Protein AF-A0A2V9SHI4-F1 (afdb_monomer_lite)

Radius of gyration: 13.87 Å; chains: 1; bounding box: 33×28×38 Å

Sequence (85 aa):
MSGRFRVYLDDPVERKSKVDDVLSGEVIGELALITGDRRAATVHAVRDSSILVVTKSSFERVAKQCPHLLIEVARAQIERLHRVQ

Secondary structure (DSSP, 8-state):
-B--EEEEE--SSSS--EEEEE-TT--SSHHHHHH-PPPSEEEEESS--B-----HHHHHHHHHH-THHHHHHHHHHHHHHHH--

Structure (mmCIF, N/CA/C/O backbone):
data_AF-A0A2V9SHI4-F1
#
_entry.id   AF-A0A2V9SHI4-F1
#
loop_
_atom_site.group_PDB
_atom_site.id
_atom_site.type_symbol
_atom_site.label_atom_id
_atom_site.label_alt_id
_atom_site.label_comp_id
_atom_site.label_asym_id
_atom_site.label_entity_id
_atom_site.label_seq_id
_atom_site.pdbx_PDB_ins_code
_atom_site.Cartn_x
_atom_site.Cartn_y
_atom_site.Cartn_z
_atom_site.occupancy
_atom_site.B_iso_or_equiv
_atom_site.auth_seq_id
_atom_site.auth_comp_id
_atom_site.auth_asym_id
_atom_site.auth_atom_id
_atom_site.pdbx_PDB_model_num
ATOM 1 N N . MET A 1 1 ? 0.019 -13.532 4.486 1.00 83.50 1 MET A N 1
ATOM 2 C CA . MET A 1 1 ? 0.117 -12.873 3.161 1.00 83.50 1 MET A CA 1
ATOM 3 C C . MET A 1 1 ? 1.494 -13.172 2.596 1.00 83.50 1 MET A C 1
ATOM 5 O O . MET A 1 1 ? 2.415 -13.332 3.388 1.00 83.50 1 MET A O 1
ATOM 9 N N . SER A 1 2 ? 1.625 -13.328 1.280 1.00 90.50 2 SER A N 1
ATOM 10 C CA . SER A 1 2 ? 2.863 -13.740 0.604 1.00 90.50 2 SER A CA 1
ATOM 11 C C . SER A 1 2 ? 2.966 -13.062 -0.758 1.00 90.50 2 SER A C 1
ATOM 13 O O . SER A 1 2 ? 1.953 -12.773 -1.383 1.00 90.50 2 SER A O 1
ATOM 15 N N . GLY A 1 3 ? 4.172 -12.816 -1.258 1.00 89.44 3 GLY A N 1
ATOM 16 C CA . GLY A 1 3 ? 4.319 -12.289 -2.611 1.00 89.44 3 GLY A CA 1
ATOM 17 C C . GLY A 1 3 ? 5.660 -11.638 -2.873 1.00 89.44 3 GLY A C 1
ATOM 18 O O . GLY A 1 3 ? 6.553 -11.631 -2.020 1.00 89.44 3 GLY A O 1
ATOM 19 N N . ARG A 1 4 ? 5.820 -11.161 -4.101 1.00 90.69 4 ARG A N 1
ATOM 20 C CA . ARG A 1 4 ? 6.853 -10.200 -4.478 1.00 90.69 4 ARG A CA 1
ATOM 21 C C . ARG A 1 4 ? 6.236 -9.307 -5.534 1.00 90.69 4 ARG A C 1
ATOM 23 O O . ARG A 1 4 ? 5.690 -9.809 -6.519 1.00 90.69 4 ARG A O 1
ATOM 30 N N . PHE A 1 5 ? 6.337 -8.008 -5.322 1.00 93.31 5 PHE A N 1
ATOM 31 C CA . PHE A 1 5 ? 5.820 -7.028 -6.259 1.00 93.31 5 PHE A CA 1
ATOM 32 C C . PHE A 1 5 ? 6.934 -6.108 -6.713 1.00 93.31 5 PHE A C 1
ATOM 34 O O . PHE A 1 5 ? 7.954 -5.981 -6.043 1.00 93.31 5 PHE A O 1
ATOM 41 N N . ARG A 1 6 ? 6.733 -5.484 -7.863 1.00 92.38 6 ARG A N 1
ATOM 42 C CA . ARG A 1 6 ? 7.644 -4.508 -8.437 1.00 92.38 6 ARG A CA 1
ATOM 43 C C . ARG A 1 6 ? 6.913 -3.206 -8.680 1.00 92.38 6 ARG A C 1
ATOM 45 O O . ARG A 1 6 ? 5.808 -3.218 -9.225 1.00 92.38 6 ARG A O 1
ATOM 52 N N . VAL A 1 7 ? 7.543 -2.113 -8.277 1.00 90.62 7 VAL A N 1
ATOM 53 C CA . VAL A 1 7 ? 7.020 -0.754 -8.374 1.00 90.62 7 VAL A CA 1
ATOM 54 C C . VAL A 1 7 ? 7.627 -0.065 -9.588 1.00 90.62 7 VAL A C 1
ATOM 56 O O . VAL A 1 7 ? 8.845 -0.079 -9.786 1.00 90.62 7 VAL A O 1
ATOM 59 N N . TYR A 1 8 ? 6.760 0.548 -10.382 1.00 87.44 8 TYR A N 1
ATOM 60 C CA . TYR A 1 8 ? 7.112 1.370 -11.528 1.00 87.44 8 TYR A CA 1
ATOM 61 C C . TYR A 1 8 ? 6.495 2.750 -11.338 1.00 87.44 8 TYR A C 1
ATOM 63 O O . TYR A 1 8 ? 5.282 2.841 -11.132 1.00 87.44 8 TYR A O 1
ATOM 71 N N . LEU A 1 9 ? 7.297 3.810 -11.403 1.00 83.19 9 LEU A N 1
ATOM 72 C CA . LEU A 1 9 ? 6.745 5.164 -11.437 1.00 83.19 9 LEU A CA 1
ATOM 73 C C . LEU A 1 9 ? 6.080 5.398 -12.797 1.00 83.19 9 LEU A C 1
ATOM 75 O O . LEU A 1 9 ? 6.575 4.926 -13.825 1.00 83.19 9 LEU A O 1
ATOM 79 N N . ASP A 1 10 ? 4.93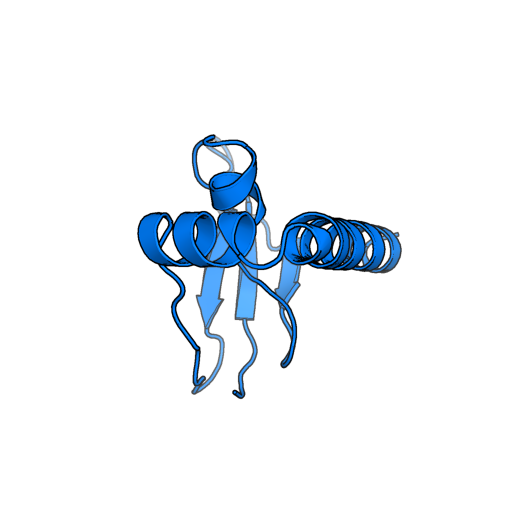8 6.086 -12.788 1.00 69.38 10 ASP A N 1
ATOM 80 C CA . ASP A 1 10 ? 4.325 6.556 -14.030 1.00 69.38 10 ASP A CA 1
ATOM 81 C C . ASP A 1 10 ? 5.118 7.769 -14.518 1.00 69.38 10 ASP A C 1
ATOM 83 O O . ASP A 1 10 ? 4.971 8.878 -14.007 1.00 69.38 10 ASP A O 1
ATOM 87 N N . ASP A 1 11 ? 5.985 7.529 -15.498 1.00 65.00 11 ASP A N 1
ATOM 88 C CA . ASP A 1 11 ? 6.659 8.570 -16.262 1.00 65.00 11 ASP A CA 1
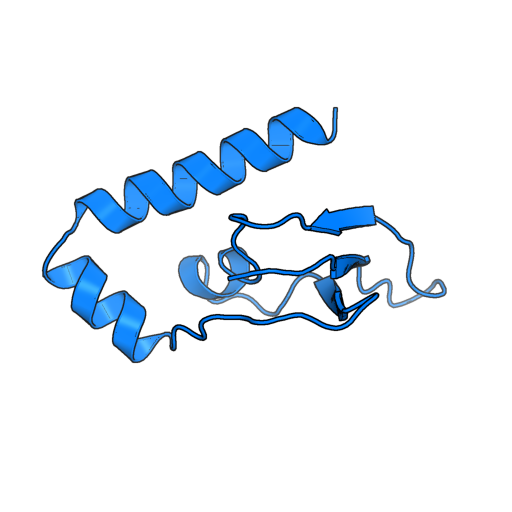ATOM 89 C C . ASP A 1 11 ? 5.862 8.808 -17.562 1.00 65.00 11 ASP A C 1
ATOM 91 O O . ASP A 1 11 ? 5.672 7.874 -18.348 1.00 65.00 11 ASP A O 1
ATOM 95 N N . PRO A 1 12 ? 5.322 10.019 -17.786 1.00 56.59 12 PRO A N 1
ATOM 96 C CA . PRO A 1 12 ? 4.544 10.333 -18.981 1.00 56.59 12 PRO A CA 1
ATOM 97 C C . PRO A 1 12 ? 5.388 10.463 -20.263 1.00 56.59 12 PRO A C 1
ATOM 99 O O . PRO A 1 12 ? 4.807 10.556 -21.344 1.00 56.59 12 PRO A O 1
ATOM 102 N N . VAL A 1 13 ? 6.722 10.486 -20.171 1.00 63.56 13 VAL A N 1
ATOM 103 C CA . VAL A 1 13 ? 7.646 10.696 -21.300 1.00 63.56 13 VAL A CA 1
ATOM 104 C C . VAL A 1 13 ? 8.474 9.443 -21.595 1.00 63.56 13 VAL A C 1
ATOM 106 O O . VAL A 1 13 ? 8.663 9.104 -22.763 1.00 63.56 13 VAL A O 1
ATOM 109 N N . GLU A 1 14 ? 8.921 8.718 -20.568 1.00 54.62 14 GLU A N 1
ATOM 110 C CA . GLU A 1 14 ? 9.716 7.497 -20.725 1.00 54.62 14 GLU A CA 1
ATOM 111 C C . GLU A 1 14 ? 9.000 6.218 -20.270 1.00 54.62 14 GLU A C 1
ATOM 113 O O . GLU A 1 14 ? 8.149 6.162 -19.388 1.00 54.62 14 GLU A O 1
ATOM 118 N N . ARG A 1 15 ? 9.378 5.117 -20.910 1.00 58.94 15 ARG A N 1
ATOM 119 C CA . ARG A 1 15 ? 8.905 3.757 -20.656 1.00 58.94 15 ARG A CA 1
ATOM 120 C C . ARG A 1 15 ? 9.163 3.363 -19.190 1.00 58.94 15 ARG A C 1
ATOM 122 O O . ARG A 1 15 ? 10.290 3.013 -18.872 1.00 58.94 15 ARG A O 1
ATOM 129 N N . LYS A 1 16 ? 8.122 3.385 -18.338 1.00 65.06 16 LYS A N 1
ATOM 130 C CA . LYS A 1 16 ? 8.051 2.865 -16.945 1.00 65.06 16 LYS A CA 1
ATOM 131 C C . LYS A 1 16 ? 9.407 2.458 -16.343 1.00 65.06 16 LYS A C 1
ATOM 133 O O . LYS A 1 16 ? 9.852 1.321 -16.531 1.00 65.06 16 LYS A O 1
ATOM 138 N N . SER A 1 17 ? 10.028 3.337 -15.562 1.00 73.69 17 SER A N 1
ATOM 139 C CA . SER A 1 17 ? 11.256 3.012 -14.833 1.00 73.69 17 SER A CA 1
ATOM 140 C C . SER A 1 17 ? 10.944 2.111 -13.629 1.00 73.69 17 SER A C 1
ATOM 142 O O . SER A 1 17 ? 10.004 2.357 -12.870 1.00 73.69 17 SER A O 1
ATOM 144 N N . LYS A 1 18 ? 11.697 1.010 -13.462 1.00 75.56 18 LYS A N 1
ATOM 145 C CA . LYS A 1 18 ? 11.637 0.202 -12.230 1.00 75.56 18 LYS A CA 1
ATOM 146 C C . LYS A 1 18 ? 12.242 1.039 -11.111 1.00 75.56 18 LYS A C 1
ATOM 148 O O . LYS A 1 18 ? 13.388 1.459 -11.243 1.00 75.56 18 LYS A O 1
ATOM 153 N N . VAL A 1 19 ? 11.519 1.188 -10.007 1.00 78.38 19 VAL A N 1
ATOM 154 C CA . VAL A 1 19 ? 11.990 2.008 -8.882 1.00 78.38 19 VAL A CA 1
ATOM 155 C C . VAL A 1 19 ? 12.217 1.194 -7.622 1.00 78.38 19 VAL A C 1
ATOM 157 O O . VAL A 1 19 ? 13.166 1.469 -6.900 1.00 78.38 19 VAL A O 1
ATOM 160 N N . ASP A 1 20 ? 11.417 0.154 -7.379 1.00 84.19 20 ASP A N 1
ATOM 161 C CA . ASP A 1 20 ? 11.577 -0.644 -6.163 1.00 84.19 20 ASP A CA 1
ATOM 162 C C . ASP A 1 20 ? 10.925 -2.032 -6.271 1.00 84.19 20 ASP A C 1
ATOM 164 O O . ASP A 1 20 ? 10.162 -2.312 -7.203 1.00 84.19 20 ASP A O 1
ATOM 168 N N . ASP A 1 21 ? 11.211 -2.908 -5.311 1.00 88.75 21 ASP A N 1
ATOM 169 C CA . ASP A 1 21 ? 10.469 -4.140 -5.071 1.00 88.75 21 ASP A CA 1
ATOM 170 C C . ASP A 1 21 ? 9.701 -4.041 -3.728 1.00 88.75 21 ASP A C 1
ATOM 172 O O . ASP A 1 21 ? 10.115 -3.380 -2.778 1.00 88.75 21 ASP A O 1
ATOM 176 N N . VAL A 1 22 ? 8.541 -4.696 -3.648 1.00 89.19 22 VAL A N 1
ATOM 177 C CA . VAL A 1 22 ? 7.743 -4.830 -2.421 1.00 89.19 22 VAL A CA 1
ATOM 178 C C . VAL A 1 22 ? 7.801 -6.273 -1.948 1.00 89.19 22 VAL A C 1
ATOM 180 O O . VAL A 1 22 ? 7.508 -7.212 -2.704 1.00 89.19 22 VAL A O 1
ATOM 183 N N . LEU A 1 23 ? 8.184 -6.444 -0.690 1.00 86.25 23 LEU A N 1
ATOM 184 C CA . LEU A 1 23 ? 8.349 -7.717 -0.013 1.00 86.25 23 LEU A CA 1
ATOM 185 C C . LEU A 1 23 ? 7.126 -8.059 0.844 1.00 86.25 23 LEU A C 1
ATOM 187 O O . LEU A 1 23 ? 6.222 -7.259 1.081 1.00 86.25 23 LEU A O 1
ATOM 191 N N . SER A 1 24 ? 7.089 -9.306 1.306 1.00 86.06 24 SER A N 1
ATOM 192 C CA . SER A 1 24 ? 6.024 -9.773 2.187 1.00 86.06 24 SER A CA 1
ATOM 193 C C . SER A 1 24 ? 6.017 -8.984 3.496 1.00 86.06 24 SER A C 1
ATOM 195 O O . SER A 1 24 ? 7.058 -8.838 4.129 1.00 86.06 24 SER A O 1
ATOM 197 N N . GLY A 1 25 ? 4.834 -8.536 3.917 1.00 84.19 25 GLY A N 1
ATOM 198 C CA . GLY A 1 25 ? 4.653 -7.736 5.133 1.00 84.19 25 GLY A CA 1
ATOM 199 C C . GLY A 1 25 ? 4.668 -6.226 4.895 1.00 84.19 25 GLY A C 1
ATOM 200 O O . GLY A 1 25 ? 4.282 -5.481 5.787 1.00 84.19 25 GLY A O 1
ATOM 201 N N . GLU A 1 26 ? 5.040 -5.770 3.699 1.00 87.38 26 GLU A N 1
ATOM 202 C CA . GLU A 1 26 ? 4.963 -4.354 3.347 1.00 87.38 26 GLU A CA 1
ATOM 203 C C . GLU A 1 26 ? 3.573 -3.954 2.834 1.00 87.38 26 GLU A C 1
ATOM 205 O O . GLU A 1 26 ? 2.811 -4.769 2.302 1.00 87.38 26 GLU A O 1
ATOM 210 N N . VAL A 1 27 ? 3.255 -2.669 2.992 1.00 88.38 27 VAL A N 1
ATOM 211 C CA . VAL A 1 27 ? 2.002 -2.057 2.535 1.00 88.38 27 VAL A CA 1
ATOM 212 C C . VAL A 1 27 ? 2.209 -1.432 1.153 1.00 88.38 27 VAL A C 1
ATOM 214 O O . VAL A 1 27 ? 3.298 -0.952 0.843 1.00 88.38 27 VAL A O 1
ATOM 217 N N . ILE A 1 28 ? 1.168 -1.486 0.317 1.00 89.12 28 ILE A N 1
ATOM 218 C CA . ILE A 1 28 ? 1.147 -0.893 -1.022 1.00 89.12 28 ILE A CA 1
ATOM 219 C C . ILE A 1 28 ? -0.044 0.053 -1.129 1.00 89.12 28 ILE A C 1
ATOM 221 O O . ILE A 1 28 ? -1.182 -0.326 -0.841 1.00 89.12 28 ILE A O 1
ATOM 225 N N . GLY A 1 29 ? 0.195 1.250 -1.660 1.00 88.25 29 GLY A N 1
ATOM 226 C CA . GLY A 1 29 ? -0.868 2.187 -2.000 1.00 88.25 29 GLY A CA 1
ATOM 227 C C . GLY A 1 29 ? -1.440 2.950 -0.802 1.00 88.25 29 GLY A C 1
ATOM 228 O O . GLY A 1 29 ? -2.488 3.589 -0.917 1.00 88.25 29 GLY A O 1
ATOM 229 N N . GLU A 1 30 ? -0.757 2.891 0.327 1.00 88.50 30 GLU A N 1
ATOM 230 C CA . GLU A 1 30 ? -0.984 3.700 1.517 1.00 88.50 30 GLU A CA 1
ATOM 231 C C . GLU A 1 30 ? -0.814 5.200 1.271 1.00 88.50 30 GLU A C 1
ATOM 233 O O . GLU A 1 30 ? -1.596 5.965 1.822 1.00 88.50 30 GLU A O 1
ATOM 238 N N . LEU A 1 31 ? 0.118 5.634 0.412 1.00 86.31 31 LEU A N 1
ATOM 239 C CA . LEU A 1 31 ? 0.287 7.061 0.117 1.00 86.31 31 LEU A CA 1
ATOM 240 C C . LEU A 1 31 ? -1.018 7.683 -0.392 1.00 86.31 31 LEU A C 1
ATOM 242 O O . LEU A 1 31 ? -1.560 8.580 0.240 1.00 86.31 31 LEU A O 1
ATOM 246 N N . ALA A 1 32 ? -1.600 7.126 -1.454 1.00 88.81 32 ALA A N 1
ATOM 247 C CA . ALA A 1 32 ? -2.879 7.604 -1.987 1.00 88.81 32 ALA A CA 1
ATOM 248 C C . ALA A 1 32 ? -4.051 7.427 -0.999 1.00 88.81 32 ALA A C 1
ATOM 250 O O . ALA A 1 32 ? -5.020 8.184 -1.030 1.00 88.81 32 ALA A O 1
ATOM 251 N N . LEU A 1 33 ? -3.986 6.420 -0.120 1.00 89.12 33 LEU A N 1
ATOM 252 C CA . LEU A 1 33 ? -4.987 6.211 0.928 1.00 89.12 33 LEU A CA 1
ATOM 253 C C . LEU A 1 33 ? -4.957 7.347 1.965 1.00 89.12 33 LEU A C 1
ATOM 255 O O . LEU A 1 33 ? -6.020 7.810 2.374 1.00 89.12 33 LEU A O 1
ATOM 259 N N . ILE A 1 34 ? -3.756 7.773 2.369 1.00 84.69 34 ILE A N 1
ATOM 260 C CA . ILE A 1 34 ? -3.516 8.789 3.401 1.00 84.69 34 ILE A CA 1
ATOM 261 C C . ILE A 1 34 ? -3.671 10.203 2.838 1.00 84.69 34 ILE A C 1
ATOM 263 O O . ILE A 1 34 ? -4.369 11.014 3.439 1.00 84.69 34 ILE A O 1
ATOM 267 N N . THR A 1 35 ? -3.031 10.508 1.705 1.00 85.62 35 THR A N 1
ATOM 268 C CA . THR A 1 35 ? -3.008 11.869 1.144 1.00 85.62 35 THR A CA 1
ATOM 269 C C . THR A 1 35 ? -4.264 12.190 0.3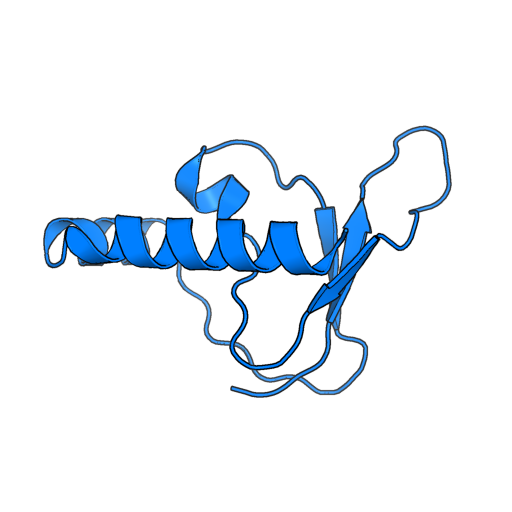40 1.00 85.62 35 THR A C 1
ATOM 271 O O . THR A 1 35 ? -4.649 13.349 0.225 1.00 85.62 35 THR A O 1
ATOM 274 N N . GLY A 1 36 ? -4.936 11.168 -0.200 1.00 85.88 36 GLY A N 1
ATOM 275 C CA . GLY A 1 36 ? -6.048 11.342 -1.133 1.00 85.88 36 GLY A CA 1
ATOM 276 C C . GLY A 1 36 ? -5.617 11.661 -2.567 1.00 85.88 36 GLY A C 1
ATOM 277 O O . GLY A 1 36 ? -6.487 11.830 -3.422 1.00 85.88 36 GLY A O 1
ATOM 278 N N . ASP A 1 37 ? -4.313 11.706 -2.847 1.00 88.44 37 ASP A N 1
ATOM 279 C CA . ASP A 1 37 ? -3.791 11.935 -4.192 1.00 88.44 37 ASP A CA 1
ATOM 280 C C . ASP A 1 37 ? -4.016 10.729 -5.113 1.00 88.44 37 ASP A C 1
ATOM 282 O O . ASP A 1 37 ? -4.362 9.616 -4.697 1.00 88.44 37 ASP A O 1
ATOM 286 N N . ARG A 1 38 ? -3.767 10.935 -6.410 1.00 87.38 38 ARG A N 1
ATOM 287 C CA . ARG A 1 38 ? -3.692 9.826 -7.365 1.00 87.38 38 ARG A CA 1
ATOM 288 C C . ARG A 1 38 ? -2.544 8.876 -7.010 1.00 87.38 38 ARG A C 1
ATOM 290 O O . ARG A 1 38 ? -1.579 9.237 -6.342 1.00 87.38 38 ARG A O 1
ATOM 297 N N . ARG A 1 39 ? -2.651 7.631 -7.488 1.00 87.12 39 ARG A N 1
ATOM 298 C CA . ARG A 1 39 ? -1.577 6.636 -7.364 1.00 87.12 39 ARG A CA 1
ATOM 299 C C . ARG A 1 39 ? -0.296 7.200 -7.990 1.00 87.12 39 ARG A C 1
ATOM 301 O O . ARG A 1 39 ? -0.307 7.546 -9.162 1.00 87.12 39 ARG A O 1
ATOM 308 N N . ALA A 1 40 ? 0.781 7.254 -7.210 1.00 82.88 40 ALA A N 1
ATOM 309 C CA . ALA A 1 40 ? 2.086 7.735 -7.671 1.00 82.88 40 ALA A CA 1
ATOM 310 C C . ALA A 1 40 ? 2.857 6.698 -8.511 1.00 82.88 40 ALA A C 1
ATOM 312 O O . ALA A 1 40 ? 3.813 7.036 -9.202 1.00 82.88 40 ALA A O 1
ATOM 313 N N . ALA A 1 41 ? 2.467 5.423 -8.425 1.00 87.31 41 ALA A N 1
ATOM 314 C CA . ALA A 1 41 ? 3.164 4.316 -9.061 1.00 87.31 41 ALA A CA 1
ATOM 315 C C . ALA A 1 41 ? 2.200 3.193 -9.456 1.00 87.31 41 ALA A C 1
ATOM 317 O O . ALA A 1 41 ? 1.174 2.969 -8.803 1.00 87.31 41 ALA A O 1
ATOM 318 N N . THR A 1 42 ? 2.588 2.432 -10.477 1.00 89.75 42 THR A N 1
ATOM 319 C CA . THR A 1 42 ? 1.985 1.141 -10.807 1.00 89.75 42 THR A CA 1
ATOM 320 C C . THR A 1 42 ? 2.749 0.018 -10.106 1.00 89.75 42 THR A C 1
ATOM 322 O O . THR A 1 42 ? 3.979 -0.020 -10.130 1.00 89.75 42 THR A O 1
ATOM 325 N N . VAL A 1 43 ? 2.028 -0.945 -9.529 1.00 91.44 43 VAL A N 1
ATOM 326 C CA . VAL A 1 43 ? 2.624 -2.117 -8.875 1.00 91.44 43 VAL A CA 1
ATOM 327 C C . VAL A 1 43 ? 2.212 -3.399 -9.588 1.00 91.44 43 VAL A C 1
ATOM 329 O O . VAL A 1 43 ? 1.028 -3.641 -9.809 1.00 91.44 43 VAL A O 1
ATOM 332 N N . HIS A 1 44 ? 3.195 -4.230 -9.931 1.00 92.50 44 HIS A N 1
ATOM 333 C CA . HIS A 1 44 ? 2.999 -5.511 -10.607 1.00 92.50 44 HIS A CA 1
ATOM 334 C C . HIS A 1 44 ? 3.426 -6.668 -9.705 1.00 92.50 44 HIS A C 1
ATOM 336 O O . HIS A 1 44 ? 4.526 -6.650 -9.154 1.00 92.50 44 HIS A O 1
ATOM 342 N N . ALA A 1 45 ? 2.596 -7.704 -9.589 1.00 93.75 45 ALA A N 1
ATOM 343 C CA . ALA A 1 45 ? 3.033 -8.973 -9.014 1.00 93.75 45 ALA A CA 1
ATOM 344 C C . ALA A 1 45 ? 4.025 -9.646 -9.976 1.00 93.75 45 ALA A C 1
ATOM 346 O O . ALA A 1 45 ? 3.745 -9.763 -11.167 1.00 93.75 45 ALA A O 1
ATOM 347 N N . VAL A 1 46 ? 5.182 -10.080 -9.472 1.00 93.75 46 VAL A N 1
ATOM 348 C CA . VAL A 1 46 ? 6.204 -10.778 -10.286 1.00 93.75 46 VAL A CA 1
ATOM 349 C C . VAL A 1 46 ? 6.224 -12.291 -10.047 1.00 93.75 46 VAL A C 1
ATOM 351 O O . VAL A 1 46 ? 7.073 -12.999 -10.578 1.00 93.75 46 VAL A O 1
ATOM 354 N N . ARG A 1 47 ? 5.305 -12.773 -9.209 1.00 90.88 47 ARG A N 1
ATOM 355 C CA . ARG A 1 47 ? 5.025 -14.180 -8.908 1.00 90.88 47 ARG A CA 1
ATOM 356 C C . ARG A 1 47 ? 3.634 -14.296 -8.290 1.00 90.88 47 ARG A C 1
ATOM 358 O O . ARG A 1 47 ? 3.079 -13.284 -7.847 1.00 90.88 47 ARG A O 1
ATOM 365 N N . ASP A 1 48 ? 3.146 -15.521 -8.141 1.00 94.75 48 ASP A N 1
ATOM 366 C CA . ASP A 1 48 ? 1.931 -15.806 -7.380 1.00 94.75 48 ASP A CA 1
ATOM 367 C C . ASP A 1 48 ? 2.012 -15.190 -5.983 1.00 94.75 48 ASP A C 1
ATOM 369 O O . ASP A 1 48 ? 2.981 -15.380 -5.233 1.00 94.75 48 ASP A O 1
ATOM 373 N N . SER A 1 49 ? 1.004 -14.381 -5.671 1.00 93.50 49 SER A N 1
ATOM 374 C CA . SER A 1 49 ? 0.988 -13.527 -4.493 1.00 93.50 49 SER A CA 1
ATOM 375 C C . SER A 1 49 ? -0.410 -13.492 -3.880 1.00 93.50 49 SER A C 1
ATOM 377 O O . SER A 1 49 ? -1.414 -13.509 -4.585 1.00 93.50 49 SER A O 1
ATOM 379 N N . SER A 1 50 ? -0.466 -13.417 -2.554 1.00 93.94 50 SER A N 1
ATOM 380 C CA . SER A 1 50 ? -1.683 -13.273 -1.761 1.00 93.94 50 SER A CA 1
ATOM 381 C C . SER A 1 50 ? -1.651 -11.954 -0.994 1.00 93.94 50 SER A C 1
ATOM 383 O O . SER A 1 50 ? -0.727 -11.690 -0.216 1.00 93.94 50 SER A O 1
ATOM 385 N N . ILE A 1 51 ? -2.679 -11.132 -1.203 1.00 94.00 51 ILE A N 1
ATOM 386 C CA . ILE A 1 51 ? -2.817 -9.820 -0.568 1.00 94.00 51 ILE A CA 1
ATOM 387 C C . ILE A 1 51 ? -4.085 -9.736 0.280 1.00 94.00 51 ILE A C 1
ATOM 389 O O . ILE A 1 51 ? -5.074 -10.414 0.018 1.00 94.00 51 ILE A O 1
ATOM 393 N N . LEU A 1 52 ? -4.050 -8.863 1.281 1.00 94.00 52 LEU A N 1
ATOM 394 C CA . LEU A 1 52 ? -5.207 -8.381 2.017 1.00 94.00 52 LEU A CA 1
ATOM 395 C C . LEU A 1 52 ? -5.530 -7.007 1.456 1.00 94.00 52 LEU A C 1
ATOM 397 O O . LEU A 1 52 ? -4.665 -6.133 1.405 1.00 94.00 52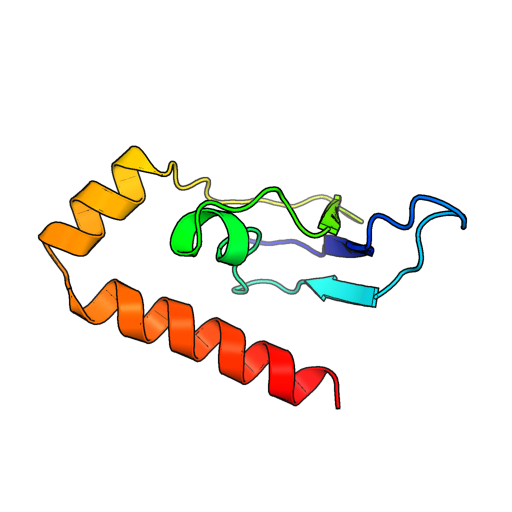 LEU A O 1
ATOM 401 N N . VAL A 1 53 ? -6.775 -6.827 1.038 1.00 93.44 53 VAL A N 1
ATOM 402 C CA . VAL A 1 53 ? -7.241 -5.555 0.501 1.00 93.44 53 VAL A CA 1
ATOM 403 C C . VAL A 1 53 ? -7.971 -4.801 1.599 1.00 93.44 53 VAL A C 1
ATOM 405 O O . VAL A 1 53 ? -8.955 -5.286 2.156 1.00 93.44 53 VAL A O 1
ATOM 408 N N . VAL A 1 54 ? -7.505 -3.587 1.879 1.00 92.62 54 VAL A N 1
ATOM 409 C CA . VAL A 1 54 ? -8.169 -2.655 2.790 1.00 92.62 54 VAL A CA 1
ATOM 410 C C . VAL A 1 54 ? -8.744 -1.513 1.963 1.00 92.62 54 VAL A C 1
ATOM 412 O O . VAL A 1 54 ? -8.020 -0.807 1.264 1.00 92.62 54 VAL A O 1
ATOM 415 N N . THR A 1 55 ? -10.065 -1.338 2.017 1.00 93.44 55 THR A N 1
ATOM 416 C CA . THR A 1 55 ? -10.720 -0.195 1.365 1.00 93.44 55 THR A CA 1
ATOM 417 C C . THR A 1 55 ? -10.522 1.073 2.190 1.00 93.44 55 THR A C 1
ATOM 419 O O . THR A 1 55 ? -10.369 1.000 3.411 1.00 93.44 55 THR A O 1
ATOM 422 N N . LYS A 1 56 ? -10.624 2.244 1.550 1.00 91.38 56 LYS A N 1
ATOM 423 C CA . LYS A 1 56 ? -10.583 3.536 2.250 1.00 91.38 56 LYS A CA 1
ATOM 424 C C . LYS A 1 56 ? -11.607 3.623 3.380 1.00 91.38 56 LYS A C 1
ATOM 426 O O . LYS A 1 56 ? -11.247 3.935 4.507 1.00 91.38 56 LYS A O 1
ATOM 431 N N . SER A 1 57 ? -12.847 3.217 3.112 1.00 94.44 57 SER A N 1
ATOM 432 C CA . SER A 1 57 ? -13.911 3.212 4.123 1.00 94.44 57 SER A CA 1
ATOM 433 C C . SER A 1 57 ? -13.611 2.300 5.322 1.00 94.44 57 SER A C 1
ATOM 435 O O . SER A 1 57 ? -13.898 2.657 6.464 1.00 94.44 57 SER A O 1
ATOM 437 N N . SER A 1 58 ? -13.012 1.125 5.086 1.00 94.62 58 SER A N 1
ATOM 438 C CA . SER A 1 58 ? -12.611 0.213 6.160 1.00 94.62 58 SER A CA 1
ATOM 439 C C . SER A 1 58 ? -11.450 0.788 6.962 1.00 94.62 58 SER A C 1
ATOM 441 O O . SER A 1 58 ? -11.480 0.727 8.188 1.00 94.62 58 SER A O 1
ATOM 443 N N . PHE A 1 59 ? -10.465 1.381 6.287 1.00 92.69 59 PHE A N 1
ATOM 444 C CA . PHE A 1 59 ? -9.336 2.032 6.939 1.00 92.69 59 PHE A CA 1
ATOM 445 C C . PHE A 1 59 ? -9.790 3.184 7.835 1.00 92.69 59 PHE A C 1
ATOM 447 O O . PHE A 1 59 ? -9.450 3.207 9.010 1.00 92.69 59 PHE A O 1
ATOM 454 N N . GLU A 1 60 ? -10.621 4.092 7.321 1.00 92.25 60 GLU A N 1
ATOM 455 C CA . GLU A 1 60 ? -11.153 5.230 8.080 1.00 92.25 60 GLU A CA 1
ATOM 456 C C . GLU A 1 60 ? -11.959 4.782 9.302 1.00 92.25 60 GLU A C 1
ATOM 458 O O . GLU A 1 60 ? -11.858 5.379 10.374 1.00 92.25 60 GLU A O 1
ATOM 463 N N . ARG A 1 61 ? -12.749 3.710 9.166 1.00 95.25 61 ARG A N 1
ATOM 464 C CA . ARG A 1 61 ? -13.503 3.134 10.284 1.00 95.25 61 ARG A CA 1
ATOM 465 C C . ARG A 1 61 ? -12.573 2.630 11.384 1.00 95.25 61 ARG A C 1
ATOM 467 O O . ARG A 1 61 ? -12.791 2.954 12.547 1.00 95.25 61 ARG A O 1
ATOM 474 N N . VAL A 1 62 ? -11.542 1.870 11.017 1.00 94.25 62 VAL A N 1
ATOM 475 C CA . VAL A 1 62 ? -10.580 1.329 11.986 1.00 94.25 62 VAL A CA 1
ATOM 476 C C . VAL A 1 62 ? -9.719 2.443 12.574 1.00 94.25 62 VAL A C 1
ATOM 478 O O . VAL A 1 62 ? -9.513 2.458 13.778 1.00 94.25 62 VAL A O 1
ATOM 481 N N . ALA A 1 63 ? -9.283 3.422 11.782 1.00 92.12 63 ALA A N 1
ATOM 482 C CA . ALA A 1 63 ? -8.501 4.558 12.265 1.00 92.12 63 ALA A CA 1
ATOM 483 C C . ALA A 1 63 ? -9.266 5.390 13.310 1.00 92.12 63 ALA A C 1
ATOM 485 O O . ALA A 1 63 ? -8.669 5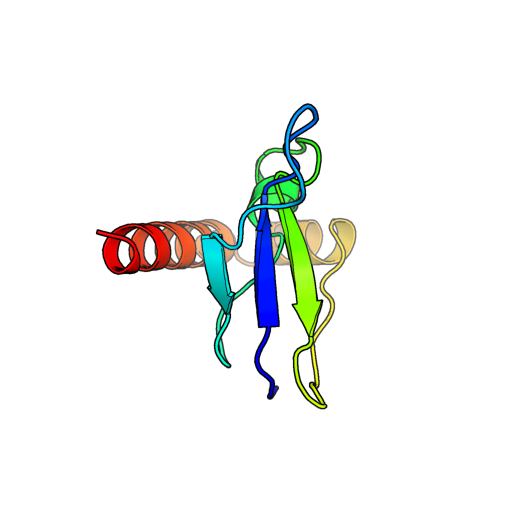.863 14.272 1.00 92.12 63 ALA A O 1
ATOM 486 N N . LYS A 1 64 ? -10.596 5.518 13.180 1.00 94.00 64 LYS A N 1
ATOM 487 C CA . LYS A 1 64 ? -11.443 6.157 14.204 1.00 94.00 64 LYS A CA 1
ATOM 488 C C . LYS A 1 64 ? -11.482 5.376 15.520 1.00 94.00 64 LYS A C 1
ATOM 490 O O . LYS A 1 64 ? -11.581 5.986 16.578 1.00 94.00 64 LYS A O 1
ATOM 495 N N . GLN A 1 65 ? -11.429 4.046 15.459 1.00 97.00 65 GLN A N 1
ATOM 496 C CA . GLN A 1 65 ? -11.445 3.169 16.637 1.00 97.00 65 GLN A CA 1
ATOM 497 C C . GLN A 1 65 ? -10.051 3.002 17.258 1.00 97.00 65 GLN A C 1
ATOM 499 O O . GLN A 1 65 ? -9.919 2.867 18.471 1.00 97.00 65 GLN A O 1
ATOM 504 N N . CYS A 1 66 ? -9.015 3.055 16.424 1.00 95.50 66 CYS A N 1
ATOM 505 C CA . CYS A 1 66 ? -7.619 2.839 16.773 1.00 95.50 66 CYS A CA 1
ATOM 506 C C . CYS A 1 66 ? -6.756 3.972 16.189 1.00 95.50 66 CYS A C 1
ATOM 508 O O . CYS A 1 66 ? -6.072 3.758 15.185 1.00 95.50 66 CYS A O 1
ATOM 510 N N . PRO A 1 67 ? -6.737 5.173 16.801 1.00 89.69 67 PRO A N 1
ATOM 511 C CA . PRO A 1 67 ? -6.023 6.331 16.247 1.00 89.69 67 PRO A CA 1
ATOM 512 C C . PRO A 1 67 ? -4.518 6.107 16.032 1.00 89.69 67 PRO A C 1
ATOM 514 O O . PRO A 1 67 ? -3.925 6.671 15.115 1.00 89.69 67 PRO A O 1
ATOM 517 N N . HIS A 1 68 ? -3.905 5.233 16.838 1.00 92.00 68 HIS A N 1
ATOM 518 C CA . HIS A 1 68 ? -2.493 4.856 16.722 1.00 92.00 68 HIS A CA 1
ATOM 519 C C . HIS A 1 68 ? -2.157 4.146 15.398 1.00 92.00 68 HIS A C 1
ATOM 521 O O . HIS A 1 68 ? -1.004 4.175 14.978 1.00 92.00 68 HIS A O 1
ATOM 527 N N . LEU A 1 69 ? -3.146 3.570 14.700 1.00 89.94 69 LEU A N 1
ATOM 528 C CA . LEU A 1 69 ? -2.948 2.932 13.396 1.00 89.94 69 LEU A CA 1
ATOM 529 C C . LEU A 1 69 ? -2.309 3.889 12.380 1.00 89.94 69 LEU A C 1
ATOM 531 O O . LEU A 1 69 ? -1.451 3.476 11.608 1.00 89.94 69 LEU A O 1
ATOM 535 N N . LEU A 1 70 ? -2.700 5.167 12.388 1.00 87.50 70 LEU A N 1
ATOM 536 C CA . LEU A 1 70 ? -2.158 6.162 11.458 1.00 87.50 70 LEU A CA 1
ATOM 537 C C . LEU A 1 70 ? -0.649 6.360 11.650 1.00 87.50 70 LEU A C 1
ATOM 539 O O . LEU A 1 70 ? 0.081 6.481 10.668 1.00 87.50 70 LEU A O 1
ATOM 543 N N . ILE A 1 71 ? -0.183 6.345 12.903 1.00 89.38 71 ILE A N 1
ATOM 544 C CA . ILE A 1 71 ? 1.239 6.484 13.244 1.00 89.38 71 ILE A CA 1
ATOM 545 C C . ILE A 1 71 ? 2.018 5.271 12.736 1.00 89.38 71 ILE A C 1
ATOM 547 O O . ILE A 1 71 ? 3.079 5.434 12.139 1.00 89.38 71 ILE A O 1
ATOM 551 N N . GLU A 1 72 ? 1.482 4.066 12.918 1.00 88.75 72 GLU A N 1
ATOM 552 C CA . GLU A 1 72 ? 2.153 2.839 12.483 1.00 88.75 72 GLU A CA 1
ATOM 553 C C . GLU A 1 72 ? 2.234 2.727 10.956 1.00 88.75 72 GLU A C 1
ATOM 555 O O . GLU A 1 72 ? 3.273 2.347 10.417 1.00 88.75 72 GLU A O 1
ATOM 560 N N . VAL A 1 73 ? 1.194 3.153 10.229 1.00 86.62 73 VAL A N 1
ATOM 561 C CA . VAL A 1 73 ? 1.262 3.210 8.760 1.00 86.62 73 VAL A CA 1
ATOM 562 C C . VAL A 1 73 ? 2.271 4.263 8.290 1.00 86.62 73 VAL A C 1
ATOM 564 O O . VAL A 1 73 ? 3.043 3.997 7.369 1.00 86.62 73 VAL A O 1
ATOM 567 N N . ALA A 1 74 ? 2.314 5.437 8.930 1.00 85.00 74 ALA A N 1
ATOM 568 C CA . ALA A 1 74 ? 3.299 6.468 8.606 1.00 85.00 74 ALA A CA 1
ATOM 569 C C . ALA A 1 74 ? 4.740 5.996 8.882 1.00 85.00 74 ALA A C 1
ATOM 571 O O . ALA A 1 74 ? 5.629 6.207 8.057 1.00 85.00 74 ALA A O 1
ATOM 572 N N . ARG A 1 75 ? 4.971 5.297 10.001 1.00 86.62 75 ARG A N 1
ATOM 573 C CA . ARG A 1 75 ? 6.274 4.712 10.353 1.00 86.62 75 ARG A CA 1
ATOM 574 C C . ARG A 1 75 ? 6.744 3.712 9.300 1.00 86.62 75 ARG A C 1
ATOM 576 O O . ARG A 1 75 ? 7.880 3.815 8.845 1.00 86.62 75 ARG A O 1
ATOM 583 N N . ALA A 1 76 ? 5.861 2.816 8.857 1.00 83.56 76 ALA A N 1
ATOM 584 C CA . ALA A 1 76 ? 6.182 1.836 7.821 1.00 83.56 76 ALA A CA 1
ATOM 585 C C . ALA A 1 76 ? 6.640 2.495 6.503 1.00 83.56 76 ALA A C 1
ATOM 587 O O . ALA A 1 76 ? 7.500 1.956 5.805 1.00 83.56 76 ALA A O 1
ATOM 588 N N . GLN A 1 77 ? 6.107 3.678 6.172 1.00 81.50 77 GLN A N 1
ATOM 589 C CA . GLN A 1 77 ? 6.551 4.453 5.009 1.00 81.50 77 GLN A CA 1
ATOM 590 C C . GLN A 1 77 ? 7.928 5.089 5.201 1.00 81.50 77 GLN A C 1
ATOM 592 O O . GLN A 1 77 ? 8.757 5.034 4.295 1.00 81.50 77 GLN A O 1
ATOM 597 N N . ILE A 1 78 ? 8.206 5.640 6.382 1.00 83.62 78 ILE A N 1
ATOM 598 C CA . ILE A 1 78 ? 9.525 6.207 6.699 1.00 83.62 78 ILE A CA 1
ATOM 599 C C . ILE A 1 78 ? 10.604 5.116 6.644 1.00 83.62 78 ILE A C 1
ATOM 601 O O . ILE A 1 78 ? 11.655 5.310 6.038 1.00 83.62 78 ILE A O 1
ATOM 605 N N . GLU A 1 79 ? 10.329 3.937 7.206 1.00 82.94 79 GLU A N 1
ATOM 606 C CA . GLU A 1 79 ? 11.249 2.794 7.152 1.00 82.94 79 GLU A CA 1
ATOM 607 C C . GLU A 1 79 ? 11.534 2.335 5.720 1.00 82.94 79 GLU A C 1
ATOM 609 O O . GLU A 1 79 ? 12.653 1.934 5.403 1.00 82.94 79 GLU A O 1
ATOM 614 N N . ARG A 1 80 ? 10.530 2.407 4.842 1.00 77.25 80 ARG A N 1
ATOM 615 C CA . ARG A 1 80 ? 10.685 2.102 3.420 1.00 77.25 80 ARG A CA 1
ATOM 616 C C . ARG A 1 80 ? 11.566 3.132 2.713 1.00 77.25 80 ARG A C 1
ATOM 618 O O . ARG A 1 80 ? 12.435 2.723 1.953 1.00 77.25 80 ARG A O 1
ATOM 625 N N . LEU A 1 81 ? 11.415 4.426 2.998 1.00 74.12 81 LEU A N 1
ATOM 626 C CA . LEU A 1 81 ? 12.283 5.470 2.434 1.00 74.12 81 LEU A CA 1
ATOM 627 C C . LEU A 1 81 ? 13.757 5.262 2.807 1.00 74.12 81 LEU A C 1
ATOM 629 O O . LEU A 1 81 ? 14.627 5.424 1.956 1.00 74.12 81 LEU A O 1
ATOM 633 N N . HIS A 1 82 ? 14.039 4.842 4.042 1.00 76.81 82 HIS A N 1
ATOM 634 C CA . HIS A 1 82 ? 15.409 4.559 4.482 1.00 76.81 82 HIS A CA 1
ATOM 635 C C . HIS A 1 82 ? 16.047 3.334 3.807 1.00 76.81 82 HIS A C 1
ATOM 637 O O . HIS A 1 82 ? 17.263 3.207 3.843 1.00 76.81 82 HIS A O 1
ATOM 643 N N . ARG A 1 83 ? 15.268 2.429 3.196 1.00 70.38 83 ARG A N 1
ATOM 644 C CA . ARG A 1 83 ? 15.809 1.278 2.446 1.00 70.38 83 ARG A CA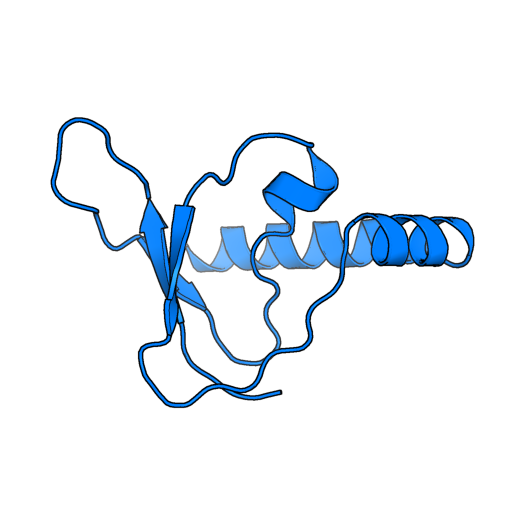 1
ATOM 645 C C . ARG A 1 83 ? 16.241 1.622 1.019 1.00 70.38 83 ARG A C 1
ATOM 647 O O . ARG A 1 83 ? 16.926 0.816 0.398 1.00 70.38 83 ARG A O 1
ATOM 654 N N . VAL A 1 84 ? 15.795 2.762 0.492 1.00 60.97 84 VAL A N 1
ATOM 655 C CA . VAL A 1 84 ? 16.019 3.182 -0.903 1.00 60.97 84 VAL A CA 1
ATOM 656 C C . VAL A 1 84 ? 17.239 4.121 -1.025 1.00 60.97 84 VAL A C 1
ATOM 658 O O . VAL A 1 84 ? 17.575 4.541 -2.130 1.00 60.97 84 VAL A O 1
ATOM 661 N N . GLN A 1 85 ? 17.926 4.424 0.088 1.00 43.50 85 GLN A N 1
ATOM 662 C CA . GLN A 1 85 ? 19.191 5.175 0.132 1.00 43.50 85 GLN A CA 1
ATOM 663 C C . GLN A 1 85 ? 20.386 4.268 0.425 1.00 43.50 85 GLN A C 1
ATOM 665 O O . GLN A 1 85 ? 20.240 3.356 1.268 1.00 43.50 85 GLN A O 1
#

Foldseek 3Di:
DFFKKWKWFDDVPDDTDTQDMDGPPADPPVVCLPVVDPHRIDMGTPDDDDDDDDDSVNVVVVCVVPVCVVVVNVVSVVVVVVVSD

pLDDT: mean 85.19, std 10.47, range [43.5, 97.0]